Protein AF-A0AA39UT69-F1 (afdb_monomer_lite)

Organism: NCBI:txid153913

Secondary structure (DSSP, 8-state):
-EEEEEEPPPHHHHHHHHHHHT---S--SS-TTS---------EEEEEEES--TT--GGGS--TTPPPPP-PPEEEEEE-SSGGGSEEEEEP--TT--HHHHHHHHHHHHHHTT--EE--S-SEEEEE-------

InterPro domains:
  IPR009097 Cyclic phosphodiesterase [SSF55144] (1-133)

Sequence (135 aa):
MGYTIWLIPSSYEFSVLSELMKFHPQSSTLPSQSHSYPFFHLHITLTTFNGFPPLVNPDDISLDNLPAPGLGHFDSVKHGNSYLGTLSI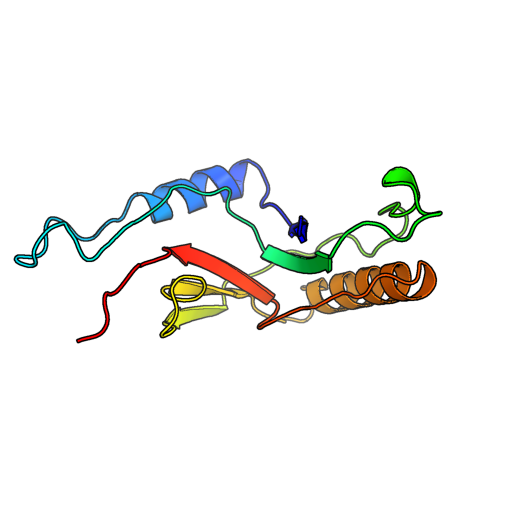VISQDKDNNLTLLHDAVTVRLGRLNFHWKSCCFPHMSLFYVDESEE

Radius of gyration: 16.97 Å; chains: 1; bounding box: 50×25×40 Å

Structure (mmCIF, N/CA/C/O backbone):
data_AF-A0AA39UT69-F1
#
_entry.id   AF-A0AA39UT69-F1
#
loop_
_atom_site.group_PDB
_atom_site.id
_atom_site.type_symbol
_atom_site.label_atom_id
_atom_site.label_alt_id
_atom_site.label_comp_id
_atom_site.label_asym_id
_atom_site.label_entity_id
_atom_site.label_seq_id
_atom_site.pdbx_PDB_ins_code
_atom_site.Cartn_x
_atom_site.Cartn_y
_atom_site.Cartn_z
_atom_site.occupancy
_atom_site.B_iso_or_equiv
_atom_site.auth_seq_id
_atom_site.auth_comp_id
_atom_site.auth_asym_id
_atom_site.auth_atom_id
_atom_site.pdbx_PDB_model_num
ATOM 1 N N . MET A 1 1 ? -6.489 -5.975 -16.130 1.00 67.00 1 MET A N 1
ATOM 2 C CA . MET A 1 1 ? -6.177 -6.393 -14.746 1.00 67.00 1 MET A CA 1
ATOM 3 C C . MET A 1 1 ? -5.166 -5.419 -14.170 1.00 67.00 1 MET A C 1
ATOM 5 O O . MET A 1 1 ? -4.191 -5.118 -14.855 1.00 67.00 1 MET A O 1
ATOM 9 N N . GLY A 1 2 ? -5.440 -4.886 -12.980 1.00 85.56 2 GLY A N 1
ATOM 10 C CA . GLY A 1 2 ? -4.502 -4.055 -12.224 1.00 85.56 2 GLY A CA 1
ATOM 11 C C . GLY A 1 2 ? -3.744 -4.903 -11.208 1.00 85.56 2 GLY A C 1
ATOM 12 O O . GLY A 1 2 ? -4.290 -5.879 -10.698 1.00 85.56 2 GLY A O 1
ATOM 13 N N . TYR A 1 3 ? -2.497 -4.536 -10.944 1.00 89.69 3 TYR A N 1
ATOM 14 C CA . TYR A 1 3 ? -1.622 -5.167 -9.962 1.00 89.69 3 TYR A CA 1
ATOM 15 C C . TYR A 1 3 ? -1.187 -4.136 -8.930 1.00 89.69 3 TYR A C 1
ATOM 17 O O . TYR A 1 3 ? -1.181 -2.931 -9.194 1.00 89.6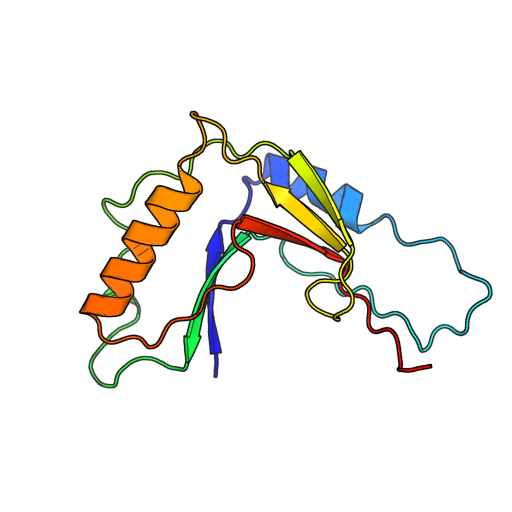9 3 TYR A O 1
ATOM 25 N N . THR A 1 4 ? -0.814 -4.612 -7.750 1.00 91.38 4 THR A N 1
ATOM 26 C CA . THR A 1 4 ? -0.382 -3.765 -6.644 1.00 91.38 4 THR A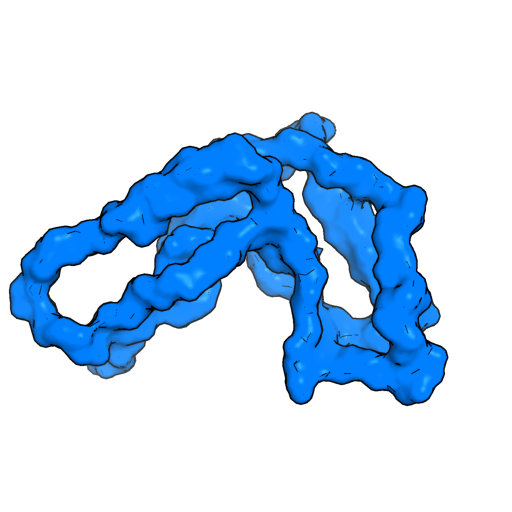 CA 1
ATOM 27 C C . THR A 1 4 ? 0.718 -4.447 -5.847 1.00 91.38 4 THR A C 1
ATOM 29 O O . THR A 1 4 ? 0.749 -5.672 -5.746 1.00 91.38 4 THR A O 1
ATOM 32 N N . ILE A 1 5 ? 1.637 -3.641 -5.317 1.00 90.94 5 ILE A N 1
ATOM 33 C CA . ILE A 1 5 ? 2.661 -4.079 -4.371 1.00 90.94 5 ILE A CA 1
ATOM 34 C C . ILE A 1 5 ? 2.260 -3.548 -3.002 1.00 90.94 5 ILE A C 1
ATOM 36 O O . ILE A 1 5 ? 2.084 -2.339 -2.815 1.00 90.94 5 ILE A O 1
ATOM 40 N N . TRP A 1 6 ? 2.122 -4.467 -2.055 1.00 92.44 6 TRP A N 1
ATOM 41 C CA . TRP A 1 6 ? 1.697 -4.190 -0.693 1.00 92.44 6 TRP A CA 1
ATOM 42 C C . TRP A 1 6 ? 2.827 -4.419 0.294 1.00 92.44 6 TRP A C 1
ATOM 44 O O . TRP A 1 6 ? 3.604 -5.363 0.164 1.00 92.44 6 TRP A O 1
ATOM 54 N N . LEU A 1 7 ? 2.858 -3.579 1.321 1.00 89.94 7 LEU A N 1
ATOM 55 C CA . LEU A 1 7 ? 3.506 -3.901 2.581 1.00 89.94 7 LEU A CA 1
ATOM 56 C C . LEU A 1 7 ? 2.446 -4.430 3.525 1.00 89.94 7 LEU A C 1
ATOM 58 O O . LEU A 1 7 ? 1.447 -3.756 3.782 1.00 89.94 7 LEU A O 1
ATOM 62 N N . ILE A 1 8 ? 2.676 -5.637 4.019 1.00 90.06 8 ILE A N 1
ATOM 63 C CA . ILE A 1 8 ? 1.795 -6.293 4.975 1.00 90.06 8 ILE A CA 1
ATOM 64 C C . ILE A 1 8 ? 2.388 -6.156 6.383 1.00 90.06 8 ILE A C 1
ATOM 66 O O . ILE A 1 8 ? 3.609 -6.265 6.530 1.00 90.06 8 ILE A O 1
ATOM 70 N N . PRO A 1 9 ? 1.563 -5.902 7.412 1.00 88.50 9 PRO A N 1
ATOM 71 C CA . PRO A 1 9 ? 2.018 -5.921 8.797 1.00 88.50 9 PRO A CA 1
ATOM 72 C C . PRO A 1 9 ? 2.592 -7.288 9.177 1.00 88.50 9 PRO A C 1
ATOM 74 O O . PRO A 1 9 ? 2.245 -8.313 8.581 1.00 88.50 9 PRO A O 1
ATOM 77 N N . SER A 1 10 ? 3.421 -7.326 10.220 1.00 88.50 10 SER A N 1
ATOM 78 C CA . SER A 1 10 ? 3.816 -8.597 10.830 1.00 88.50 10 SER A CA 1
ATOM 79 C C . SER A 1 10 ? 2.590 -9.360 11.346 1.00 88.50 10 SER A C 1
ATOM 81 O O . SER A 1 10 ? 1.546 -8.770 11.628 1.00 88.50 10 SER A O 1
ATOM 83 N N . SER A 1 11 ? 2.705 -10.676 11.541 1.00 88.75 11 SER A N 1
ATOM 84 C CA . SER A 1 11 ? 1.582 -11.497 12.023 1.00 88.75 11 SER A CA 1
ATOM 85 C C . SER A 1 11 ? 0.995 -10.998 13.350 1.00 88.75 11 SER A C 1
ATOM 87 O O . SER A 1 11 ? -0.213 -11.087 13.564 1.00 88.75 11 SER A O 1
ATOM 89 N N . TYR A 1 12 ? 1.842 -10.457 14.234 1.00 88.69 12 TYR A N 1
ATOM 90 C CA . TYR A 1 12 ? 1.408 -9.877 15.503 1.00 88.69 12 TYR A CA 1
ATOM 91 C C . TYR A 1 12 ? 0.593 -8.596 15.286 1.00 88.69 12 TYR A C 1
ATOM 93 O O . TYR A 1 12 ? -0.540 -8.501 15.755 1.00 88.69 12 TYR A O 1
ATOM 101 N N . GLU A 1 13 ? 1.132 -7.639 14.528 1.00 87.06 13 GLU A N 1
ATOM 102 C CA . GLU A 1 13 ? 0.446 -6.375 14.229 1.00 87.06 13 GLU A CA 1
ATOM 103 C C . GLU A 1 13 ? -0.852 -6.616 13.464 1.00 87.06 13 GLU A C 1
ATOM 105 O O . GLU A 1 13 ? -1.877 -6.024 13.790 1.00 87.06 13 GLU A O 1
ATOM 110 N N . PHE A 1 14 ? -0.832 -7.533 12.495 1.00 88.50 14 PHE A N 1
ATOM 111 C CA . PHE A 1 14 ? -2.009 -7.928 11.737 1.00 88.50 14 PHE A CA 1
ATOM 112 C C . PHE A 1 14 ? -3.124 -8.425 12.659 1.00 88.50 14 PHE A C 1
ATOM 114 O O . PHE A 1 14 ? -4.272 -8.012 12.499 1.00 88.50 14 PHE A O 1
ATOM 121 N N . SER A 1 15 ? -2.805 -9.268 13.649 1.00 87.56 15 SER A N 1
ATOM 122 C CA . SER A 1 15 ? -3.796 -9.755 14.613 1.00 87.56 15 SER A CA 1
ATOM 123 C C . SER A 1 15 ? -4.397 -8.617 15.438 1.00 87.56 15 SER A C 1
ATOM 125 O O . SER A 1 15 ? -5.608 -8.594 15.633 1.00 87.56 15 SER A O 1
ATOM 127 N N . VAL A 1 16 ? -3.576 -7.672 15.905 1.00 86.06 16 VAL A N 1
ATOM 128 C CA . VAL A 1 16 ? -4.041 -6.529 16.709 1.00 86.06 16 VAL A CA 1
ATOM 129 C C . VAL A 1 16 ? -4.911 -5.587 15.872 1.00 86.06 16 VAL A C 1
ATOM 131 O O . VAL A 1 16 ? -5.999 -5.200 16.290 1.00 86.06 16 VAL A O 1
ATOM 134 N N . LEU A 1 17 ? -4.466 -5.250 14.664 1.00 84.94 17 LEU A N 1
ATOM 135 C CA . LEU A 1 17 ? -5.180 -4.360 13.750 1.00 84.94 17 LEU A CA 1
ATOM 136 C C . LEU A 1 17 ? -6.481 -4.980 13.225 1.00 84.94 17 LEU A C 1
ATOM 138 O O . LEU A 1 17 ? -7.461 -4.270 13.009 1.00 84.94 17 LEU A O 1
ATOM 142 N N . SER A 1 18 ? -6.527 -6.304 13.068 1.00 85.06 18 SER A N 1
ATOM 143 C CA . SER A 1 18 ? -7.747 -7.011 12.665 1.00 85.06 18 SER A CA 1
ATOM 144 C C . SER A 1 18 ? -8.856 -6.895 13.710 1.00 85.06 18 SER A C 1
ATOM 146 O O . SER A 1 18 ? -10.028 -6.918 13.345 1.00 85.06 18 SER A O 1
ATOM 148 N N . GLU A 1 19 ? -8.525 -6.738 14.996 1.00 85.50 19 GLU A N 1
ATOM 149 C CA . GLU A 1 19 ? -9.535 -6.448 16.022 1.00 85.50 19 GLU A CA 1
ATOM 150 C C . GLU A 1 19 ? -10.151 -5.058 15.826 1.00 85.50 19 GLU A C 1
ATOM 152 O O . GLU A 1 19 ? -11.361 -4.907 15.981 1.00 85.50 19 GLU A O 1
ATOM 157 N N . LEU A 1 20 ? -9.364 -4.058 15.405 1.00 79.88 20 LEU A N 1
ATOM 158 C CA . LEU A 1 20 ? -9.888 -2.722 15.092 1.00 79.88 20 LEU A CA 1
ATOM 159 C C . LEU A 1 20 ? -10.876 -2.760 13.925 1.00 79.88 20 LEU A C 1
ATOM 161 O O . LEU A 1 20 ? -11.912 -2.105 13.983 1.00 79.88 20 LEU A O 1
ATOM 165 N N . MET A 1 21 ? -10.609 -3.579 12.905 1.00 79.62 21 MET A N 1
ATOM 166 C CA . MET A 1 21 ? -11.524 -3.742 11.770 1.00 79.62 21 MET A CA 1
ATOM 167 C C . MET A 1 21 ? -12.874 -4.358 12.158 1.00 79.62 21 MET A C 1
ATOM 169 O O . MET A 1 21 ? -13.828 -4.213 11.406 1.00 79.62 21 MET A O 1
ATOM 173 N N . LYS A 1 22 ? -12.994 -5.021 13.316 1.00 80.88 22 LYS A N 1
ATOM 174 C CA . LYS A 1 22 ? -14.280 -5.556 13.801 1.00 80.88 22 LYS A CA 1
ATOM 175 C C . LYS A 1 22 ? -15.165 -4.489 14.441 1.00 80.88 22 LYS A C 1
ATOM 177 O O . LYS A 1 22 ? -16.345 -4.750 14.679 1.00 80.88 22 LYS A O 1
ATOM 182 N N . PHE A 1 23 ? -14.623 -3.307 14.741 1.00 76.62 23 PHE A N 1
ATOM 183 C CA . PHE A 1 23 ? -15.409 -2.191 15.255 1.00 76.62 23 PHE A CA 1
ATOM 184 C C . PHE A 1 23 ? -16.218 -1.565 14.124 1.00 76.62 23 PHE A C 1
ATOM 186 O O . PHE A 1 23 ? -15.853 -0.546 13.545 1.00 76.62 23 PHE A O 1
ATOM 193 N N . HIS A 1 24 ? -17.346 -2.192 13.814 1.00 70.19 24 HIS A N 1
ATOM 194 C CA . HIS A 1 24 ? -18.380 -1.594 12.987 1.00 70.19 24 HIS A CA 1
ATOM 195 C C . HIS A 1 24 ? -19.325 -0.783 13.878 1.00 70.19 24 HIS A C 1
ATOM 197 O O . HIS A 1 24 ? -19.629 -1.222 14.996 1.00 70.19 24 HIS A O 1
ATOM 203 N N . PRO A 1 25 ? -19.804 0.388 13.426 1.00 66.50 25 PRO A N 1
ATOM 204 C CA . PRO A 1 25 ? -20.842 1.106 14.151 1.00 66.50 25 PRO A CA 1
ATOM 205 C C . PRO A 1 25 ? -22.037 0.169 14.378 1.00 66.50 25 PRO A C 1
ATOM 207 O O . PRO A 1 25 ? -22.555 -0.442 13.442 1.00 66.50 25 PRO A O 1
ATOM 210 N N . GLN A 1 26 ? -22.442 0.008 15.641 1.00 60.28 26 GLN A N 1
ATOM 211 C CA . GLN A 1 26 ? -23.612 -0.791 15.995 1.00 60.28 26 GLN A CA 1
ATOM 212 C C . GLN A 1 26 ? -24.836 -0.147 15.352 1.00 60.28 26 GLN A C 1
ATOM 214 O O . GLN A 1 26 ? -25.151 0.988 15.696 1.00 60.28 26 GLN A O 1
ATOM 219 N N . SER A 1 27 ? -25.458 -0.864 14.407 1.00 52.97 27 SER A N 1
ATOM 220 C CA . SER A 1 27 ? -26.753 -0.567 13.778 1.00 52.97 27 SER A CA 1
ATOM 221 C C . SER A 1 27 ? -27.148 0.909 13.868 1.00 52.97 27 SER A C 1
ATOM 223 O O . SER A 1 27 ? -27.890 1.307 14.772 1.00 52.97 27 SER A O 1
ATOM 225 N N . SER A 1 28 ? -26.634 1.733 12.954 1.00 52.94 28 SER A N 1
ATOM 226 C CA . SER A 1 28 ? -27.205 3.061 12.770 1.00 52.94 28 SER A CA 1
ATOM 227 C C . SER A 1 28 ? -28.686 2.898 12.414 1.00 52.94 28 SER A C 1
ATOM 229 O O . SER A 1 28 ? -29.097 1.915 11.798 1.00 52.94 28 SER A O 1
ATOM 231 N N . THR A 1 29 ? -29.520 3.864 12.787 1.00 55.03 29 THR A N 1
ATOM 232 C CA . THR A 1 29 ? -30.929 3.933 12.360 1.00 55.03 29 THR A CA 1
ATOM 233 C C . THR A 1 29 ? -31.087 4.132 10.844 1.00 55.03 29 THR A C 1
ATOM 235 O O . THR A 1 29 ? -32.204 4.316 10.362 1.00 55.03 29 THR A O 1
ATOM 238 N N . LEU A 1 30 ? -29.978 4.129 10.097 1.00 53.31 30 LEU A N 1
ATOM 239 C CA . LEU A 1 30 ? -29.917 4.296 8.656 1.00 53.31 30 LEU A CA 1
ATOM 240 C C . LEU A 1 30 ? -30.137 2.944 7.953 1.00 53.31 30 LEU A C 1
ATOM 242 O O . LEU A 1 30 ? -29.746 1.897 8.476 1.00 53.31 30 LEU A O 1
ATOM 246 N N . PRO A 1 31 ? -30.776 2.935 6.772 1.00 53.59 31 PRO A N 1
ATOM 247 C CA . PRO A 1 31 ? -31.033 1.709 6.027 1.00 53.59 31 PRO A CA 1
ATOM 248 C C . PRO A 1 31 ? -29.733 0.952 5.725 1.00 53.59 31 PRO A C 1
ATOM 250 O O . PRO A 1 31 ? -28.752 1.531 5.274 1.00 53.59 31 PRO A O 1
ATOM 253 N N . SER A 1 32 ? -29.749 -0.372 5.879 1.00 55.88 32 SER A N 1
ATOM 254 C CA . SER A 1 32 ? -28.598 -1.272 5.688 1.00 55.88 32 SER A CA 1
ATOM 255 C C . SER A 1 32 ? -28.020 -1.331 4.261 1.00 55.88 32 SER A C 1
ATOM 257 O O . SER A 1 32 ? -27.168 -2.171 3.989 1.00 55.88 32 SER A O 1
ATOM 259 N N . GLN A 1 33 ? -28.517 -0.512 3.332 1.00 52.25 33 GLN A N 1
ATOM 260 C CA . GLN A 1 33 ? -28.141 -0.532 1.914 1.00 52.25 33 GLN A CA 1
ATOM 261 C C . GLN A 1 33 ? -27.011 0.452 1.564 1.00 52.25 33 GLN A C 1
ATOM 263 O O . GLN A 1 33 ? -26.506 0.380 0.452 1.00 52.25 33 GLN A O 1
ATOM 268 N N . SER A 1 34 ? -26.592 1.324 2.489 1.00 52.91 34 SER A N 1
ATOM 269 C CA . SER A 1 34 ? -25.642 2.423 2.231 1.00 52.91 34 SER A CA 1
ATOM 270 C C . SER A 1 34 ? -24.266 2.268 2.892 1.00 52.91 34 SER A C 1
ATOM 272 O O . SER A 1 34 ? -23.522 3.238 2.970 1.00 52.91 34 SER A O 1
ATOM 274 N N . HIS A 1 35 ? -23.925 1.095 3.441 1.00 58.50 35 HIS A N 1
ATOM 275 C CA . HIS A 1 35 ? -22.616 0.877 4.068 1.00 58.50 35 HIS A CA 1
ATOM 276 C C . HIS A 1 35 ? -22.149 -0.575 3.883 1.00 58.50 35 HIS A C 1
ATOM 278 O O . HIS A 1 35 ? -22.670 -1.497 4.509 1.00 58.50 35 HIS A O 1
ATOM 284 N N . SER A 1 36 ? -21.143 -0.786 3.033 1.00 60.03 36 SER A N 1
ATOM 285 C CA . SER A 1 36 ? -20.415 -2.056 2.918 1.00 60.03 36 SER A CA 1
ATOM 286 C C . SER A 1 36 ? -19.085 -1.930 3.651 1.00 60.03 36 SER A C 1
ATOM 288 O O . SER A 1 36 ? -18.295 -1.080 3.264 1.00 60.03 36 SER A O 1
ATOM 290 N N . TYR A 1 37 ? -18.838 -2.766 4.668 1.00 71.81 37 TYR A N 1
ATOM 291 C CA . TYR A 1 37 ? -17.566 -2.857 5.403 1.00 71.81 37 TYR A CA 1
ATOM 292 C C . TYR A 1 37 ? -16.844 -4.160 5.026 1.00 71.81 37 TYR A C 1
ATOM 294 O O . TYR A 1 37 ? -16.872 -5.126 5.793 1.00 71.81 37 TYR A O 1
ATOM 302 N N . PRO A 1 38 ? -16.264 -4.266 3.818 1.00 74.25 38 PRO A N 1
ATOM 303 C CA . PRO A 1 38 ? -15.624 -5.503 3.400 1.00 74.25 38 PRO A CA 1
ATOM 304 C C . PRO A 1 38 ? -14.416 -5.813 4.286 1.00 74.25 38 PRO A C 1
ATOM 306 O O . PRO A 1 38 ? -13.622 -4.934 4.622 1.00 74.25 38 PRO A O 1
ATOM 309 N N . PHE A 1 39 ? -14.226 -7.095 4.591 1.00 79.06 39 PHE A N 1
ATOM 310 C CA . PHE A 1 39 ? -12.944 -7.563 5.100 1.00 79.06 39 PHE A CA 1
ATOM 311 C C . PHE A 1 39 ? -11.919 -7.565 3.964 1.00 79.06 39 PHE A C 1
ATOM 313 O O . PHE A 1 39 ? -12.159 -8.123 2.893 1.00 79.06 39 PHE A O 1
ATOM 320 N N . PHE A 1 40 ? -10.757 -6.973 4.215 1.00 85.31 40 PHE A N 1
ATOM 321 C CA . PHE A 1 40 ? -9.601 -7.022 3.327 1.00 85.31 40 PHE A CA 1
ATOM 322 C C . PHE A 1 40 ? -8.335 -7.265 4.145 1.00 85.31 40 PHE A C 1
ATOM 324 O O . PHE A 1 40 ? -8.310 -7.101 5.364 1.00 85.31 40 PHE A O 1
ATOM 331 N N . HIS A 1 41 ? -7.272 -7.695 3.472 1.00 87.62 41 HIS A N 1
ATOM 332 C CA . HIS A 1 41 ? -5.990 -7.893 4.129 1.00 87.62 41 HIS A CA 1
ATOM 333 C C . HIS A 1 41 ? -5.373 -6.530 4.434 1.00 87.62 41 HIS A C 1
ATOM 335 O O . HIS A 1 41 ? -5.148 -5.771 3.502 1.00 87.62 41 HIS A O 1
ATOM 341 N N . LEU A 1 42 ? -5.120 -6.194 5.697 1.00 89.44 42 LEU A N 1
ATOM 342 C CA . LEU A 1 42 ? -4.462 -4.942 6.079 1.00 89.44 42 LEU A CA 1
ATOM 343 C C . LEU A 1 42 ? -3.126 -4.775 5.357 1.00 89.44 42 LEU A C 1
ATOM 345 O O . LEU A 1 42 ? -2.270 -5.658 5.402 1.00 89.44 42 LEU A O 1
ATOM 349 N N . HIS A 1 43 ? -2.959 -3.634 4.696 1.00 91.56 43 HIS A N 1
ATOM 350 C CA . HIS A 1 43 ? -1.780 -3.348 3.895 1.00 91.56 43 HIS A CA 1
ATOM 351 C C . HIS A 1 43 ? -1.538 -1.843 3.756 1.00 91.56 43 HIS A C 1
ATOM 353 O O . HIS A 1 43 ? -2.465 -1.034 3.826 1.00 91.56 43 HIS A O 1
ATOM 359 N N . ILE A 1 44 ? -0.286 -1.480 3.484 1.00 90.56 44 ILE A N 1
ATOM 360 C CA . ILE A 1 44 ? 0.085 -0.184 2.913 1.00 90.56 44 ILE A CA 1
ATOM 361 C C . ILE A 1 44 ? 0.358 -0.416 1.430 1.00 90.56 44 ILE A C 1
ATOM 363 O O . ILE A 1 44 ? 1.219 -1.220 1.063 1.00 90.56 44 ILE A O 1
ATOM 367 N N . THR A 1 45 ? -0.369 0.284 0.564 1.00 92.00 45 THR A N 1
ATOM 368 C CA . THR A 1 45 ? -0.126 0.205 -0.880 1.00 92.00 45 THR A CA 1
ATOM 369 C C . THR A 1 45 ? 1.123 1.004 -1.222 1.00 92.00 45 THR A C 1
ATOM 371 O O . THR A 1 45 ? 1.099 2.227 -1.136 1.00 92.00 45 THR A O 1
ATOM 374 N N . LEU A 1 46 ? 2.204 0.333 -1.634 1.00 91.31 46 LEU A N 1
ATOM 375 C CA . LEU A 1 46 ? 3.393 1.012 -2.156 1.00 91.31 46 LEU A CA 1
ATOM 376 C C . LEU A 1 46 ? 3.092 1.602 -3.528 1.00 91.31 46 LEU A C 1
ATOM 378 O O . LEU A 1 46 ? 3.331 2.775 -3.784 1.00 91.31 46 LEU A O 1
ATOM 382 N N . THR A 1 47 ? 2.576 0.777 -4.432 1.00 92.31 47 THR A N 1
ATOM 383 C CA . THR A 1 47 ? 2.328 1.199 -5.807 1.00 92.31 47 THR A CA 1
ATOM 384 C C . THR A 1 47 ? 1.339 0.274 -6.500 1.00 92.31 47 THR A C 1
ATOM 386 O O . THR A 1 47 ? 1.087 -0.855 -6.068 1.00 92.31 47 THR A O 1
ATOM 389 N N . THR A 1 48 ? 0.763 0.771 -7.585 1.00 92.75 48 THR A N 1
ATOM 390 C CA . THR A 1 48 ? -0.178 0.064 -8.452 1.00 92.75 48 THR A CA 1
ATOM 391 C C . THR A 1 48 ? 0.263 0.202 -9.901 1.00 92.75 48 THR A C 1
ATOM 393 O O . THR A 1 48 ? 0.860 1.211 -10.266 1.00 92.75 48 THR A O 1
ATOM 396 N N . PHE A 1 49 ? -0.013 -0.785 -10.746 1.00 91.81 49 PHE A N 1
ATOM 397 C CA . PHE A 1 49 ? 0.301 -0.718 -12.174 1.00 91.81 49 PHE A CA 1
ATOM 398 C C . PHE A 1 49 ? -0.651 -1.575 -13.008 1.00 91.81 49 PHE A C 1
ATOM 400 O O . PHE A 1 49 ? -1.292 -2.507 -12.519 1.00 91.81 49 PHE A O 1
ATOM 407 N N . ASN A 1 50 ? -0.754 -1.242 -14.294 1.00 89.12 50 ASN A N 1
ATOM 408 C CA . ASN A 1 50 ? -1.661 -1.906 -15.226 1.00 89.12 50 ASN A CA 1
ATOM 409 C C . ASN A 1 50 ? -0.904 -2.897 -16.102 1.00 89.12 50 ASN A C 1
ATOM 411 O O . ASN A 1 50 ? -0.156 -2.485 -16.986 1.00 89.12 50 ASN A O 1
ATOM 415 N N . GLY A 1 51 ? -1.166 -4.190 -15.912 1.00 86.06 51 GLY A N 1
ATOM 416 C CA . GLY A 1 51 ? -0.540 -5.230 -16.725 1.00 86.06 51 GLY A CA 1
ATOM 417 C C . GLY A 1 51 ? 0.970 -5.366 -16.508 1.00 86.06 51 GLY A C 1
ATOM 418 O O . GLY A 1 51 ? 1.614 -4.544 -15.860 1.00 86.06 51 GLY A O 1
ATOM 419 N N . PHE A 1 52 ? 1.527 -6.424 -17.084 1.00 88.31 52 PHE A N 1
ATOM 420 C CA . PHE A 1 52 ? 2.968 -6.585 -17.223 1.00 88.31 52 PHE A CA 1
ATOM 421 C C . PHE A 1 52 ? 3.380 -6.120 -18.622 1.00 88.31 52 PHE A C 1
ATOM 423 O O . PHE A 1 52 ? 2.681 -6.444 -19.590 1.00 88.31 52 PHE A O 1
ATOM 430 N N . PRO A 1 53 ? 4.483 -5.366 -18.763 1.00 87.62 53 PRO A N 1
ATOM 431 C CA . PRO A 1 53 ? 5.091 -5.137 -20.063 1.00 87.62 53 PRO A CA 1
ATOM 432 C C . PRO A 1 53 ? 5.361 -6.482 -20.766 1.00 87.62 53 PRO A C 1
ATOM 434 O O . PRO A 1 53 ? 5.708 -7.449 -20.089 1.00 87.62 53 PRO A O 1
ATOM 437 N N . PRO A 1 54 ? 5.248 -6.573 -22.107 1.00 82.56 54 PRO A N 1
ATOM 438 C CA . PRO A 1 54 ? 5.232 -7.855 -22.827 1.00 82.56 54 PRO A CA 1
ATOM 439 C C . PRO A 1 54 ? 6.444 -8.776 -22.613 1.00 82.56 54 PRO A C 1
ATOM 441 O O . PRO A 1 54 ? 6.362 -9.964 -22.904 1.00 82.56 54 PRO A O 1
ATOM 444 N N . LEU A 1 55 ? 7.568 -8.224 -22.155 1.00 82.38 55 LEU A N 1
ATOM 445 C CA . LEU A 1 55 ? 8.846 -8.920 -21.985 1.00 82.38 55 LEU A CA 1
ATOM 446 C C . LEU A 1 55 ? 9.258 -9.084 -20.518 1.00 82.38 55 LEU A C 1
ATOM 448 O O . LEU A 1 55 ? 10.364 -9.543 -20.262 1.00 82.38 55 LEU A O 1
ATOM 452 N N . VAL A 1 56 ? 8.411 -8.672 -19.574 1.00 84.31 56 VAL A N 1
ATOM 453 C CA . VAL A 1 56 ? 8.740 -8.677 -18.148 1.00 84.31 56 VAL A CA 1
ATOM 454 C C . VAL A 1 56 ? 8.002 -9.815 -17.457 1.00 84.31 56 VAL A C 1
ATOM 456 O O . VAL A 1 56 ? 6.770 -9.871 -17.469 1.00 84.31 56 VAL A O 1
ATOM 459 N N . ASN A 1 57 ? 8.762 -10.711 -16.840 1.00 83.88 57 ASN A N 1
ATOM 460 C CA . ASN A 1 57 ? 8.256 -11.749 -15.959 1.00 83.88 57 ASN A CA 1
ATOM 461 C C . ASN A 1 57 ? 8.034 -11.156 -14.549 1.00 83.88 57 ASN A C 1
ATOM 463 O O . ASN A 1 57 ? 8.817 -10.307 -14.122 1.00 83.88 57 ASN A O 1
ATOM 467 N N . PRO A 1 58 ? 6.998 -11.568 -13.798 1.00 80.12 58 PRO A N 1
ATOM 468 C CA . PRO A 1 58 ? 6.867 -11.248 -12.375 1.00 80.12 58 PRO A CA 1
ATOM 469 C C . PRO A 1 58 ? 8.156 -11.367 -11.550 1.00 80.12 58 PRO A C 1
ATOM 471 O O . PRO A 1 58 ? 8.416 -10.491 -10.725 1.00 80.12 58 PRO A O 1
ATOM 474 N N . ASP A 1 59 ? 8.984 -12.378 -11.819 1.00 82.31 59 ASP A N 1
ATOM 475 C CA . ASP A 1 59 ? 10.252 -12.598 -11.110 1.00 82.31 59 ASP A CA 1
ATOM 476 C C . ASP A 1 59 ? 11.295 -11.487 -11.365 1.00 82.31 59 ASP A C 1
ATOM 478 O O . ASP A 1 59 ? 12.201 -11.279 -10.556 1.00 82.31 59 ASP A O 1
ATOM 482 N N . ASP A 1 60 ? 11.146 -10.709 -12.445 1.00 82.62 60 ASP A N 1
ATOM 483 C CA . ASP A 1 60 ? 12.018 -9.568 -12.752 1.00 82.62 60 ASP A CA 1
ATOM 484 C C . ASP A 1 60 ? 11.769 -8.379 -11.807 1.00 82.62 60 ASP A C 1
ATOM 486 O O . ASP A 1 60 ? 12.639 -7.518 -11.637 1.00 82.62 60 ASP A O 1
ATOM 490 N N . ILE A 1 61 ? 10.611 -8.338 -11.131 1.00 82.19 61 ILE A N 1
ATOM 491 C CA . ILE A 1 61 ? 10.324 -7.404 -10.031 1.00 82.19 61 ILE A CA 1
ATOM 492 C C . ILE A 1 61 ? 10.944 -7.943 -8.731 1.00 82.19 61 ILE A C 1
ATOM 494 O O . ILE A 1 61 ? 10.312 -7.952 -7.675 1.00 82.19 61 ILE A O 1
ATOM 498 N N . SER A 1 62 ? 12.189 -8.422 -8.788 1.00 82.94 62 SER A N 1
ATOM 499 C CA . SER A 1 62 ? 12.911 -8.845 -7.589 1.00 82.94 62 SER A CA 1
ATOM 500 C C . SER A 1 62 ? 12.885 -7.710 -6.561 1.00 82.94 62 SER A C 1
ATOM 502 O O . SER A 1 62 ? 13.163 -6.544 -6.873 1.00 82.94 62 SER A O 1
ATOM 504 N N . LEU A 1 63 ? 12.532 -8.057 -5.325 1.00 79.75 63 LEU A N 1
ATOM 505 C CA . LEU A 1 63 ? 12.538 -7.154 -4.174 1.00 79.75 63 LEU A CA 1
ATOM 506 C C . LEU A 1 63 ? 13.867 -7.228 -3.405 1.00 79.75 63 LEU A C 1
ATOM 508 O O . LEU A 1 63 ? 14.012 -6.625 -2.342 1.00 79.75 63 LEU A O 1
ATOM 512 N N . ASP A 1 64 ? 14.860 -7.925 -3.961 1.00 81.75 64 ASP A N 1
ATOM 513 C CA . ASP A 1 64 ? 16.170 -8.073 -3.346 1.00 81.75 64 ASP A CA 1
ATOM 514 C C . ASP A 1 64 ? 16.925 -6.741 -3.345 1.00 81.75 64 ASP A C 1
ATOM 516 O O . ASP A 1 64 ? 16.849 -5.935 -4.288 1.00 81.75 64 ASP A O 1
ATOM 520 N N . ASN A 1 65 ? 17.710 -6.538 -2.284 1.00 83.25 65 ASN A N 1
ATOM 521 C CA . ASN A 1 65 ? 18.522 -5.341 -2.051 1.00 83.25 65 ASN A CA 1
ATOM 522 C C . ASN A 1 65 ? 17.716 -4.032 -1.979 1.00 83.25 65 ASN A C 1
ATOM 524 O O . ASN A 1 65 ? 18.268 -2.952 -2.197 1.00 83.25 65 ASN A O 1
ATOM 528 N N . LEU A 1 66 ? 16.415 -4.112 -1.695 1.00 85.62 66 LEU A N 1
ATOM 529 C CA . LEU A 1 66 ? 15.627 -2.943 -1.328 1.00 85.62 66 LEU A CA 1
ATOM 530 C C . LEU A 1 66 ? 15.871 -2.584 0.147 1.00 85.62 66 LEU A C 1
ATOM 532 O O . LEU A 1 66 ? 16.201 -3.467 0.945 1.00 85.62 66 LEU A O 1
ATOM 536 N N . PRO A 1 67 ? 15.709 -1.305 0.533 1.00 85.06 67 PRO A N 1
ATOM 537 C CA . PRO A 1 67 ? 15.702 -0.923 1.939 1.00 85.06 67 PRO A CA 1
ATOM 538 C C . PRO A 1 67 ? 14.684 -1.774 2.706 1.00 85.06 67 PRO A C 1
ATOM 540 O O . PRO A 1 67 ? 13.528 -1.865 2.299 1.00 85.06 67 PRO A O 1
ATOM 543 N N . ALA A 1 68 ? 15.104 -2.410 3.800 1.00 82.06 68 ALA A N 1
ATOM 544 C CA . ALA A 1 68 ? 14.178 -3.173 4.632 1.00 82.06 68 ALA A CA 1
ATOM 545 C C . ALA A 1 68 ? 13.106 -2.226 5.191 1.00 82.06 68 ALA A C 1
ATOM 547 O O . ALA A 1 68 ? 13.492 -1.168 5.682 1.00 82.06 68 ALA A O 1
ATOM 548 N N . PRO A 1 69 ? 11.807 -2.560 5.144 1.00 78.62 69 PRO A N 1
ATOM 549 C CA . PRO A 1 69 ? 10.771 -1.690 5.688 1.00 78.62 69 PRO A CA 1
ATOM 550 C C . PRO A 1 69 ? 11.028 -1.427 7.179 1.00 78.62 69 PRO A C 1
ATOM 552 O O . PRO A 1 69 ? 11.198 -2.359 7.964 1.00 78.62 69 PRO A O 1
ATOM 555 N N . GLY A 1 70 ? 11.113 -0.150 7.543 1.00 74.69 70 GLY A N 1
ATOM 556 C CA . GLY A 1 70 ? 11.295 0.321 8.911 1.00 74.69 70 GLY A CA 1
ATOM 557 C C . GLY A 1 70 ? 10.017 0.206 9.739 1.00 74.69 70 GLY A C 1
ATOM 558 O O . GLY A 1 70 ? 8.940 -0.095 9.219 1.00 74.69 70 GLY A O 1
ATOM 559 N N . LEU A 1 71 ? 10.140 0.466 11.042 1.00 71.19 71 LEU A N 1
ATOM 560 C CA . LEU A 1 71 ? 9.000 0.474 11.953 1.00 71.19 71 LEU A CA 1
ATOM 561 C C . LEU A 1 71 ? 8.124 1.698 11.648 1.00 71.19 71 LEU A C 1
ATOM 563 O O . LEU A 1 71 ? 8.555 2.834 11.820 1.00 71.19 71 LEU A O 1
ATOM 567 N N . GLY A 1 72 ? 6.905 1.465 11.164 1.00 74.69 72 GLY A N 1
ATOM 568 C CA . GLY A 1 72 ? 5.936 2.529 10.916 1.00 74.69 72 GLY A CA 1
ATOM 569 C C . GLY A 1 72 ? 5.113 2.814 12.167 1.00 74.69 72 GLY A C 1
ATOM 570 O O . GLY A 1 72 ? 4.418 1.929 12.659 1.00 74.69 72 GLY A O 1
ATOM 571 N N . HIS A 1 73 ? 5.143 4.049 12.661 1.00 81.94 73 HIS A N 1
ATOM 572 C CA . HIS A 1 73 ? 4.261 4.483 13.745 1.00 81.94 73 HIS A CA 1
ATOM 573 C C . HIS A 1 73 ? 2.963 5.073 13.192 1.00 81.94 73 HIS A C 1
ATOM 575 O O . HIS A 1 73 ? 2.956 5.700 12.132 1.00 81.94 73 HIS A O 1
ATOM 581 N N . PHE A 1 74 ? 1.855 4.899 13.909 1.00 84.88 74 PHE A N 1
ATOM 582 C CA . PHE A 1 74 ? 0.601 5.563 13.554 1.00 84.88 74 PHE A CA 1
ATOM 583 C C . PHE A 1 74 ? 0.681 7.026 13.963 1.00 84.88 74 PHE A C 1
ATOM 585 O O . PHE A 1 74 ? 0.944 7.329 15.124 1.00 84.88 74 PHE A O 1
ATOM 592 N N . ASP A 1 75 ? 0.462 7.917 13.003 1.00 85.06 75 ASP A N 1
ATOM 593 C CA . ASP A 1 75 ? 0.433 9.354 13.254 1.00 85.06 75 ASP A CA 1
ATOM 594 C C . ASP A 1 75 ? -0.993 9.811 13.566 1.00 85.06 75 ASP A C 1
ATOM 596 O O . ASP A 1 75 ? -1.284 10.351 14.633 1.00 85.06 75 ASP A O 1
ATOM 600 N N . SER A 1 76 ? -1.913 9.547 12.641 1.00 85.00 76 SER A N 1
ATOM 601 C CA . SER A 1 76 ? -3.274 10.062 12.714 1.00 85.00 76 SER A CA 1
ATOM 602 C C . SER A 1 76 ? -4.261 9.186 11.947 1.00 85.00 76 SER A C 1
ATOM 604 O O . SER A 1 76 ? -3.886 8.332 11.143 1.00 85.00 76 SER A O 1
ATOM 606 N N . VAL A 1 77 ? -5.552 9.395 12.205 1.00 86.06 77 VAL A N 1
ATOM 607 C CA . VAL A 1 77 ? -6.639 8.810 11.413 1.00 86.06 77 VAL A CA 1
ATOM 608 C C . VAL A 1 77 ? -7.174 9.880 10.473 1.00 86.06 77 VAL A C 1
ATOM 610 O O . VAL A 1 77 ? -7.499 10.989 10.898 1.00 86.06 77 VAL A O 1
ATOM 613 N N . LYS A 1 78 ? -7.284 9.541 9.191 1.00 84.81 78 LYS A N 1
ATOM 614 C CA . LYS A 1 78 ? -7.807 10.410 8.144 1.00 84.81 78 LYS A CA 1
ATOM 615 C C . LYS A 1 78 ? -9.128 9.864 7.621 1.00 84.81 78 LYS A C 1
ATOM 617 O O . LYS A 1 78 ? -9.199 8.721 7.166 1.00 84.81 78 LYS A O 1
ATOM 622 N N . HIS A 1 79 ? -10.136 10.728 7.635 1.00 83.12 79 HIS A N 1
ATOM 623 C CA . HIS A 1 79 ? -11.395 10.514 6.937 1.00 83.12 79 HIS A CA 1
ATOM 624 C C . HIS A 1 79 ? -11.291 11.020 5.495 1.00 83.12 79 HIS A C 1
ATOM 626 O O . HIS A 1 79 ? -10.739 12.097 5.247 1.00 83.12 79 HIS A O 1
ATOM 632 N N . GLY A 1 80 ? -11.808 10.249 4.548 1.00 78.25 80 GLY A N 1
ATOM 633 C CA . GLY A 1 80 ? -11.909 10.636 3.147 1.00 78.25 80 GLY A CA 1
ATOM 634 C C . GLY A 1 80 ? -13.335 10.509 2.636 1.00 78.25 80 GLY A C 1
ATOM 635 O O . GLY A 1 80 ? -14.202 9.935 3.275 1.00 78.25 80 GLY A O 1
ATOM 636 N N . ASN A 1 81 ? -13.565 11.067 1.457 1.00 77.00 81 ASN A N 1
ATOM 637 C CA . ASN A 1 81 ? -14.871 11.171 0.807 1.00 77.00 81 ASN A CA 1
ATOM 638 C C . ASN A 1 81 ? -14.998 10.219 -0.394 1.00 77.00 81 ASN A C 1
ATOM 640 O O . ASN A 1 81 ? -15.663 10.529 -1.375 1.00 77.00 81 ASN A O 1
ATOM 644 N N . SER A 1 82 ? -14.278 9.099 -0.367 1.00 73.56 82 SER A N 1
ATOM 645 C CA . SER A 1 82 ? -14.299 8.100 -1.437 1.00 73.56 82 SER A CA 1
ATOM 646 C C . SER A 1 82 ? -14.298 6.712 -0.830 1.00 73.56 82 SER A C 1
ATOM 648 O O . SER A 1 82 ? -13.691 6.525 0.223 1.00 73.56 82 SER A O 1
ATOM 650 N N . TYR A 1 83 ? -14.891 5.741 -1.526 1.00 74.25 83 TYR A N 1
ATOM 651 C CA . TYR A 1 83 ? -14.968 4.352 -1.069 1.00 74.25 83 TYR A CA 1
ATOM 652 C C . TYR A 1 83 ? -13.622 3.800 -0.574 1.00 74.25 83 TYR A C 1
ATOM 654 O O . TYR A 1 83 ? -13.537 3.257 0.520 1.00 74.25 83 TYR A O 1
ATOM 662 N N . LEU A 1 84 ? -12.546 3.994 -1.348 1.00 72.81 84 LEU A N 1
ATOM 663 C CA . LEU A 1 84 ? -11.204 3.484 -1.021 1.00 72.81 84 LEU A CA 1
ATOM 664 C C . LEU A 1 84 ? -10.442 4.327 0.012 1.00 72.81 84 LEU A C 1
ATOM 666 O O . LEU A 1 84 ? -9.327 3.979 0.385 1.00 72.81 84 LEU A O 1
ATOM 670 N N . GLY A 1 85 ? -11.009 5.449 0.445 1.00 69.31 85 GLY A N 1
ATOM 671 C CA . GLY A 1 85 ? -10.362 6.386 1.351 1.00 69.31 85 GLY A CA 1
ATOM 672 C C . GLY A 1 85 ? -11.226 6.783 2.536 1.00 69.31 85 GLY A C 1
ATOM 673 O O . GLY A 1 85 ? -10.861 7.752 3.193 1.00 69.31 85 GLY A O 1
ATOM 674 N N . THR A 1 86 ? -12.346 6.099 2.801 1.00 77.12 86 THR A N 1
ATOM 675 C CA . THR A 1 86 ? -13.311 6.533 3.819 1.00 77.12 86 THR A CA 1
ATOM 676 C C . THR A 1 86 ? -12.652 6.678 5.183 1.00 77.12 86 THR A C 1
ATOM 678 O O . THR A 1 86 ? -12.741 7.738 5.794 1.00 77.12 86 THR A O 1
ATOM 681 N N . LEU A 1 87 ? -11.929 5.653 5.644 1.00 83.31 87 LEU A N 1
ATOM 682 C CA . LEU A 1 87 ? -11.130 5.754 6.858 1.00 83.31 87 LEU A CA 1
ATOM 683 C C . LEU A 1 87 ? -9.783 5.067 6.685 1.00 83.31 87 LEU A C 1
ATOM 685 O O . LEU A 1 87 ? -9.696 3.877 6.374 1.00 83.31 87 LEU A O 1
ATOM 689 N N . SER A 1 88 ? -8.723 5.824 6.940 1.00 85.06 88 SER A N 1
ATOM 690 C CA . SER A 1 88 ? -7.348 5.354 6.819 1.00 85.06 88 SER A CA 1
ATOM 691 C C . SER A 1 88 ? -6.495 5.821 7.992 1.00 85.06 88 SER A C 1
ATOM 693 O O . SER A 1 88 ? -6.749 6.869 8.582 1.00 85.06 88 SER A O 1
ATOM 695 N N . ILE A 1 89 ? -5.474 5.042 8.331 1.00 86.88 89 ILE A N 1
ATOM 696 C CA . ILE A 1 89 ? -4.390 5.452 9.218 1.00 86.88 89 ILE A CA 1
ATOM 697 C C . ILE A 1 89 ? -3.295 6.073 8.356 1.00 86.88 89 ILE A C 1
ATOM 699 O O . ILE A 1 89 ? -2.831 5.463 7.388 1.00 86.88 89 ILE A O 1
ATOM 703 N N . VAL A 1 90 ? -2.867 7.274 8.730 1.00 87.44 90 VAL A N 1
ATOM 704 C CA . VAL A 1 90 ? -1.662 7.914 8.207 1.00 87.44 90 VAL A CA 1
ATOM 705 C C . VAL A 1 90 ? -0.466 7.395 8.996 1.00 87.44 90 VAL A C 1
ATOM 707 O O . VAL A 1 90 ? -0.474 7.380 10.230 1.00 87.44 90 VAL A O 1
ATOM 710 N N . ILE A 1 91 ? 0.561 6.948 8.276 1.00 86.88 91 ILE A N 1
ATOM 711 C CA . ILE A 1 91 ? 1.785 6.427 8.885 1.00 86.88 91 ILE A CA 1
ATOM 712 C C . ILE A 1 91 ? 2.783 7.576 9.048 1.00 86.88 91 ILE A C 1
ATOM 714 O O . ILE A 1 91 ? 3.062 8.298 8.089 1.00 86.88 91 ILE A O 1
ATOM 718 N N . SER A 1 92 ? 3.321 7.731 10.257 1.00 85.19 92 SER A N 1
ATOM 719 C CA . SER A 1 92 ? 4.340 8.724 10.601 1.00 85.19 92 SER A CA 1
ATOM 720 C C . SER A 1 92 ? 5.566 8.567 9.710 1.00 85.19 92 SER A C 1
ATOM 722 O O . SER A 1 92 ? 6.038 7.453 9.510 1.00 85.19 92 SER A O 1
ATOM 724 N N . GLN A 1 93 ? 6.101 9.674 9.198 1.00 78.62 93 GLN A N 1
ATOM 725 C CA . GLN A 1 93 ? 7.347 9.712 8.423 1.00 78.62 93 GLN A CA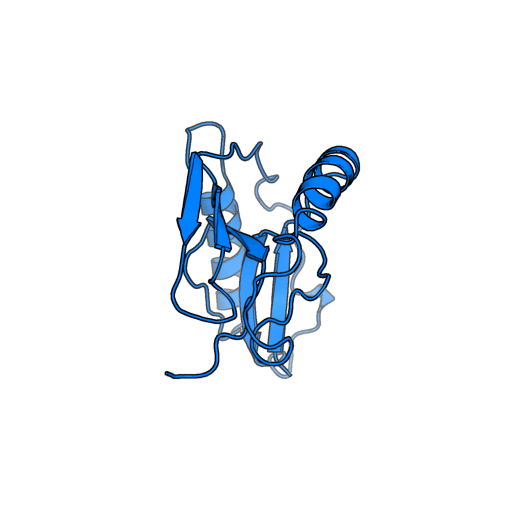 1
ATOM 726 C C . GLN A 1 93 ? 8.524 10.175 9.294 1.00 78.62 93 GLN A C 1
ATOM 728 O O . GLN A 1 93 ? 9.281 11.074 8.927 1.00 78.62 93 GLN A O 1
ATOM 733 N N . ASP A 1 94 ? 8.640 9.609 10.492 1.00 77.69 94 ASP A N 1
ATOM 734 C CA . ASP A 1 94 ? 9.753 9.881 11.393 1.00 77.69 94 ASP A CA 1
ATOM 735 C C . ASP A 1 94 ? 11.085 9.340 10.846 1.00 77.69 94 ASP A C 1
ATOM 737 O O . ASP A 1 94 ? 11.150 8.619 9.853 1.00 77.69 94 ASP A O 1
ATOM 741 N N . LYS A 1 95 ? 12.192 9.737 11.485 1.00 69.88 95 LYS A N 1
ATOM 742 C CA . LYS A 1 95 ? 13.552 9.410 11.019 1.00 69.88 95 LYS A CA 1
ATOM 743 C C . LYS A 1 95 ? 13.837 7.906 10.967 1.00 69.88 95 LYS A C 1
ATOM 745 O O . LYS A 1 95 ? 14.721 7.499 10.218 1.00 69.88 95 LYS A O 1
ATOM 750 N N . ASP A 1 96 ? 13.110 7.121 11.756 1.00 69.75 96 ASP A N 1
ATOM 751 C CA . ASP A 1 96 ? 13.249 5.667 11.830 1.00 69.75 96 ASP A CA 1
ATOM 752 C C . ASP A 1 96 ? 12.407 4.948 10.760 1.00 69.75 96 ASP A C 1
ATOM 754 O O . ASP A 1 96 ? 12.610 3.761 10.488 1.00 69.75 96 ASP A O 1
ATOM 758 N N . ASN A 1 97 ? 11.504 5.676 10.097 1.00 77.69 97 ASN A N 1
ATOM 759 C CA . ASN A 1 97 ? 10.691 5.173 9.011 1.00 77.69 97 ASN A CA 1
ATOM 760 C C . ASN A 1 97 ? 11.350 5.447 7.648 1.00 77.69 97 ASN A C 1
ATOM 762 O O . ASN A 1 97 ? 11.569 6.582 7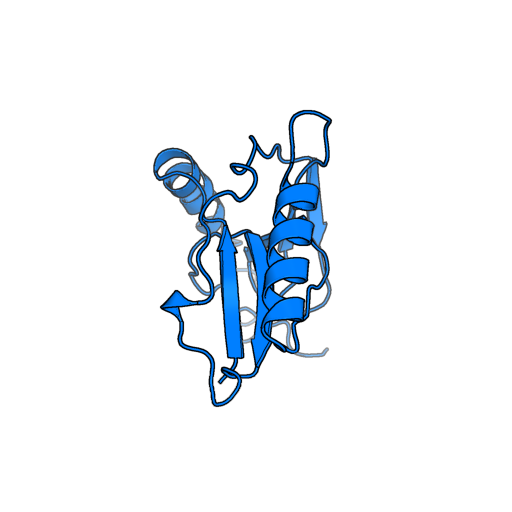.226 1.00 77.69 97 ASN A O 1
ATOM 766 N N . ASN A 1 98 ? 11.619 4.374 6.905 1.00 86.19 98 ASN A N 1
ATOM 767 C CA . ASN A 1 98 ? 12.193 4.427 5.562 1.00 86.19 98 ASN A CA 1
ATOM 768 C C . ASN A 1 98 ? 11.204 4.024 4.450 1.00 86.19 98 ASN A C 1
ATOM 770 O O . ASN A 1 98 ? 11.625 3.723 3.333 1.00 86.19 98 ASN A O 1
ATOM 774 N N . LEU A 1 99 ? 9.898 4.048 4.725 1.00 88.50 99 LEU A N 1
ATOM 775 C CA . LEU A 1 99 ? 8.838 3.710 3.775 1.00 88.50 99 LEU A CA 1
ATOM 776 C C . LEU A 1 99 ? 8.928 4.541 2.491 1.00 88.50 99 LEU A C 1
ATOM 778 O O . LEU A 1 99 ? 8.739 3.994 1.408 1.00 88.50 99 LEU A O 1
ATOM 782 N N . THR A 1 100 ? 9.271 5.829 2.583 1.00 88.62 100 THR A N 1
ATOM 783 C CA . THR A 1 100 ? 9.495 6.683 1.404 1.00 88.62 100 THR A CA 1
ATOM 784 C C . THR A 1 100 ? 10.703 6.217 0.590 1.00 88.62 100 THR A C 1
ATOM 786 O O . THR A 1 100 ? 10.612 6.108 -0.627 1.00 88.62 100 THR A O 1
ATOM 789 N N . LEU A 1 101 ? 11.809 5.845 1.243 1.00 89.56 101 LEU A N 1
ATOM 790 C CA . LEU A 1 101 ? 12.993 5.320 0.550 1.00 89.56 101 LEU A CA 1
ATOM 791 C C . LEU A 1 101 ? 12.700 3.982 -0.138 1.00 89.56 101 LEU A C 1
ATOM 793 O O . LEU A 1 101 ? 13.154 3.748 -1.258 1.00 89.56 101 LEU A O 1
ATOM 797 N N . LEU A 1 102 ? 11.931 3.111 0.516 1.00 90.94 102 LEU A N 1
ATOM 798 C CA . LEU A 1 102 ? 11.481 1.850 -0.063 1.00 90.94 102 LEU A CA 1
ATOM 799 C C .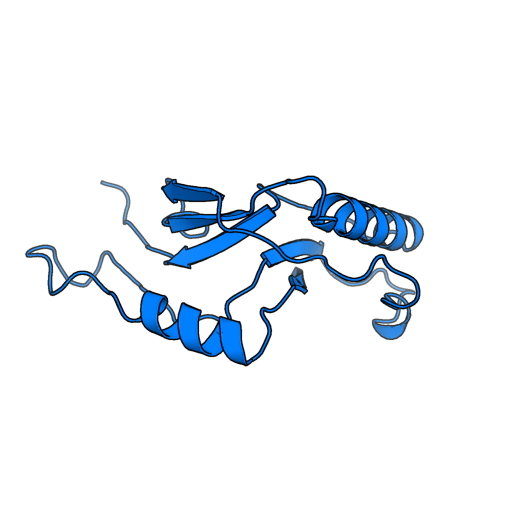 LEU A 1 102 ? 10.554 2.089 -1.262 1.00 90.94 102 LEU A C 1
ATOM 801 O O . LEU A 1 102 ? 10.755 1.496 -2.321 1.00 90.94 102 LEU A O 1
ATOM 805 N N . HIS A 1 103 ? 9.581 2.988 -1.124 1.00 91.38 103 HIS A N 1
ATOM 806 C CA . HIS A 1 103 ? 8.692 3.399 -2.208 1.00 91.38 103 HIS A CA 1
ATOM 807 C C . HIS A 1 103 ? 9.474 3.911 -3.423 1.00 91.38 103 HIS A C 1
ATOM 809 O O . HIS A 1 103 ? 9.245 3.464 -4.550 1.00 91.38 103 HIS A O 1
ATOM 815 N N . ASP A 1 104 ? 10.441 4.796 -3.203 1.00 91.38 104 ASP A N 1
ATOM 816 C CA . ASP A 1 104 ? 11.255 5.370 -4.271 1.00 91.38 104 ASP A CA 1
ATOM 817 C C . ASP A 1 104 ? 12.127 4.301 -4.944 1.00 91.38 104 ASP A C 1
ATOM 819 O O . ASP A 1 104 ? 12.198 4.227 -6.171 1.00 91.38 104 ASP A O 1
ATOM 823 N N . ALA A 1 105 ? 12.730 3.397 -4.167 1.00 92.12 105 ALA A N 1
ATOM 824 C CA . ALA A 1 105 ? 13.512 2.290 -4.710 1.00 92.12 105 ALA A CA 1
ATOM 825 C C . ALA A 1 105 ? 12.663 1.345 -5.585 1.00 92.12 105 ALA A C 1
ATOM 827 O O . ALA A 1 105 ? 13.092 0.954 -6.677 1.00 92.12 105 ALA A O 1
ATOM 828 N N . VAL A 1 106 ? 11.443 1.018 -5.145 1.00 92.12 106 VAL A N 1
ATOM 829 C CA . VAL A 1 106 ? 10.498 0.179 -5.900 1.00 92.12 106 VAL A CA 1
ATOM 830 C C . VAL A 1 106 ? 10.058 0.875 -7.184 1.00 92.12 106 VAL A C 1
ATOM 832 O O . VAL A 1 106 ? 10.124 0.286 -8.262 1.00 92.12 106 VAL A O 1
ATOM 835 N N . THR A 1 107 ? 9.642 2.137 -7.108 1.00 92.19 107 THR A N 1
ATOM 836 C CA . THR A 1 107 ? 9.142 2.884 -8.272 1.00 92.19 107 THR A CA 1
ATOM 837 C C . THR A 1 107 ? 10.228 3.157 -9.312 1.00 92.19 107 THR A C 1
ATOM 839 O O . THR A 1 107 ? 9.965 3.044 -10.511 1.00 92.19 107 THR A O 1
ATOM 842 N N . VAL A 1 108 ? 11.473 3.404 -8.888 1.00 92.62 108 VAL A N 1
ATOM 843 C CA . VAL A 1 108 ? 12.636 3.466 -9.789 1.00 92.62 108 VAL A CA 1
ATOM 844 C C . VAL A 1 108 ? 12.858 2.127 -10.493 1.00 92.62 108 VAL A C 1
ATOM 846 O O . VAL A 1 108 ? 13.094 2.107 -11.704 1.00 92.62 108 VAL A O 1
ATOM 849 N N . ARG A 1 109 ? 12.768 0.997 -9.776 1.00 91.25 109 ARG A N 1
ATOM 850 C CA . ARG A 1 109 ? 12.913 -0.342 -10.374 1.00 91.25 109 ARG A CA 1
ATOM 851 C C . ARG A 1 109 ? 11.800 -0.629 -11.384 1.00 91.25 109 ARG A C 1
ATOM 853 O O . ARG A 1 109 ? 12.100 -1.031 -12.505 1.00 91.25 109 ARG A O 1
ATOM 860 N N . LEU A 1 110 ? 10.549 -0.332 -11.038 1.00 91.81 110 LEU A N 1
ATOM 861 C CA . LEU A 1 110 ? 9.409 -0.447 -11.953 1.00 91.81 110 LEU A CA 1
ATOM 862 C C . LEU A 1 110 ? 9.573 0.435 -13.198 1.00 91.81 110 LEU A C 1
ATOM 864 O O . LEU A 1 110 ? 9.306 -0.018 -14.309 1.00 91.81 110 LEU A O 1
ATOM 868 N N . GLY A 1 111 ? 10.073 1.663 -13.035 1.00 91.06 111 GLY A N 1
ATOM 869 C CA . GLY A 1 111 ? 10.369 2.562 -14.151 1.00 91.06 111 GLY A CA 1
ATOM 870 C C . GLY A 1 111 ? 11.412 1.990 -15.116 1.00 91.06 111 GLY A C 1
ATOM 871 O O . GLY A 1 111 ? 11.219 2.043 -16.326 1.00 91.06 111 GLY A O 1
ATOM 872 N N . ARG A 1 112 ? 12.481 1.364 -14.602 1.00 91.56 112 ARG A N 1
ATOM 873 C CA . ARG A 1 112 ? 13.510 0.697 -15.431 1.00 91.56 112 ARG A CA 1
ATOM 874 C C . ARG A 1 112 ? 12.965 -0.490 -16.224 1.00 91.56 112 ARG A C 1
ATOM 876 O O . ARG A 1 112 ? 13.462 -0.774 -17.308 1.00 91.56 112 ARG A O 1
ATOM 883 N N . LEU A 1 113 ? 11.953 -1.163 -15.686 1.00 91.38 113 LEU A N 1
ATOM 884 C CA . LEU A 1 113 ? 11.249 -2.266 -16.339 1.00 91.38 113 LEU A CA 1
ATOM 885 C C . LEU A 1 113 ? 10.100 -1.783 -17.247 1.00 91.38 113 LEU A C 1
ATOM 887 O O . LEU A 1 113 ? 9.370 -2.602 -17.795 1.00 91.38 113 LEU A O 1
ATOM 891 N N . ASN A 1 114 ? 9.946 -0.467 -17.447 1.00 91.56 114 ASN A N 1
ATOM 892 C CA . ASN A 1 114 ? 8.898 0.158 -18.261 1.00 91.56 114 ASN A CA 1
ATOM 893 C C . ASN A 1 114 ? 7.461 -0.098 -17.767 1.00 91.56 114 ASN A C 1
ATOM 895 O O . ASN A 1 114 ? 6.518 -0.127 -18.562 1.00 91.56 114 ASN A O 1
ATOM 899 N N . PHE A 1 115 ? 7.261 -0.259 -16.456 1.00 92.25 115 PHE A N 1
ATOM 900 C CA . PHE A 1 115 ? 5.913 -0.253 -15.891 1.00 92.25 115 PHE A CA 1
ATOM 901 C C . PHE A 1 115 ? 5.355 1.167 -15.807 1.00 92.25 115 PHE A C 1
ATOM 903 O O . PHE A 1 115 ? 6.009 2.091 -15.322 1.00 92.25 115 PHE A O 1
ATOM 910 N N . HIS A 1 116 ? 4.083 1.307 -16.175 1.00 91.12 116 HIS A N 1
ATOM 911 C CA . HIS A 1 116 ? 3.297 2.502 -15.889 1.00 91.12 116 HIS A CA 1
ATOM 912 C C . HIS A 1 116 ? 2.662 2.352 -14.509 1.00 91.12 116 HIS A C 1
ATOM 914 O O . HIS A 1 116 ? 1.578 1.775 -14.369 1.00 91.12 116 HIS A O 1
ATOM 920 N N . TRP A 1 117 ? 3.369 2.833 -13.491 1.00 92.31 117 TRP A N 1
ATOM 921 C CA . TRP A 1 117 ? 2.936 2.749 -12.105 1.00 92.31 117 TRP A CA 1
ATOM 922 C C . TRP A 1 117 ? 2.237 4.031 -11.636 1.00 92.31 117 TRP A C 1
ATOM 924 O O . TRP A 1 117 ? 2.409 5.109 -12.206 1.00 92.31 117 TRP A O 1
ATOM 934 N N . LYS A 1 118 ? 1.420 3.904 -10.591 1.00 90.69 118 LYS A N 1
ATOM 935 C CA . LYS A 1 118 ? 0.737 4.997 -9.898 1.00 90.69 118 LYS A CA 1
ATOM 936 C C . LYS A 1 118 ? 0.780 4.753 -8.395 1.00 90.69 118 LYS A C 1
ATOM 938 O O . LYS A 1 118 ? 0.582 3.627 -7.940 1.00 90.69 118 LYS A O 1
ATOM 943 N N . SER A 1 119 ? 0.979 5.826 -7.641 1.00 84.81 119 SER A N 1
ATOM 944 C CA . SER A 1 119 ? 0.882 5.840 -6.185 1.00 84.81 119 SER A CA 1
ATOM 945 C C . SER A 1 119 ? 0.042 7.042 -5.770 1.00 84.81 119 SER A C 1
ATOM 947 O O . SER A 1 119 ? 0.251 8.151 -6.266 1.00 84.81 119 SER A O 1
ATOM 949 N N . CYS A 1 120 ? -0.951 6.815 -4.913 1.00 77.50 120 CYS A N 1
ATOM 950 C CA . CYS A 1 120 ? -1.854 7.852 -4.430 1.00 77.50 120 CYS A CA 1
ATOM 951 C C . CYS A 1 120 ? -1.845 7.847 -2.902 1.00 77.50 120 CYS A C 1
ATOM 953 O O . CYS A 1 120 ? -2.042 6.806 -2.281 1.00 77.50 120 CYS A O 1
ATOM 955 N N . CYS A 1 121 ? -1.642 9.025 -2.307 1.00 76.50 121 CYS A N 1
ATOM 956 C CA . CYS A 1 121 ? -1.746 9.246 -0.861 1.00 76.50 121 CYS A CA 1
ATOM 957 C C . CYS A 1 121 ? -0.823 8.361 0.004 1.00 76.50 121 CYS A C 1
ATOM 959 O O . CYS A 1 121 ? -1.189 8.004 1.118 1.00 76.50 121 CYS A O 1
ATOM 961 N N . PHE A 1 122 ? 0.361 7.992 -0.483 1.00 85.25 122 PHE A N 1
ATOM 962 C CA . PHE A 1 122 ? 1.338 7.214 0.284 1.00 85.25 122 PHE A CA 1
ATOM 963 C C . PHE A 1 122 ? 2.023 8.054 1.388 1.00 85.25 122 PHE A C 1
ATOM 965 O O . PHE A 1 122 ? 2.356 9.210 1.114 1.00 85.25 122 PHE A O 1
ATOM 972 N N . PRO A 1 123 ? 2.326 7.494 2.580 1.00 88.94 123 PRO A N 1
ATOM 973 C CA . PRO A 1 123 ? 1.931 6.178 3.093 1.00 88.94 123 PRO A CA 1
ATOM 974 C C . PRO A 1 123 ? 0.613 6.233 3.887 1.00 88.94 123 PRO A C 1
ATOM 976 O O . PRO A 1 123 ? 0.460 7.025 4.817 1.00 88.94 123 PRO A O 1
ATOM 979 N N . HIS A 1 124 ? -0.327 5.340 3.570 1.00 88.44 124 HIS A N 1
ATOM 980 C CA . HIS A 1 124 ? -1.541 5.143 4.364 1.00 88.44 124 HIS A CA 1
ATOM 981 C C . HIS A 1 124 ? -1.946 3.667 4.395 1.00 88.44 124 HIS A C 1
ATOM 983 O O . HIS A 1 124 ? -1.624 2.903 3.483 1.00 88.44 124 HIS A O 1
ATOM 989 N N . MET A 1 125 ? -2.685 3.289 5.436 1.00 88.62 125 MET A N 1
ATOM 990 C CA . MET A 1 125 ? -3.327 1.984 5.577 1.00 88.62 125 MET A CA 1
ATOM 991 C C . MET A 1 125 ? -4.833 2.189 5.687 1.00 88.62 125 MET A C 1
ATOM 993 O O . MET A 1 125 ? -5.298 2.909 6.567 1.00 88.62 125 MET A O 1
ATOM 997 N N . SER A 1 126 ? -5.606 1.575 4.798 1.00 87.81 126 SER A N 1
ATOM 998 C CA . SER A 1 126 ? -7.068 1.620 4.904 1.00 87.81 126 SER A CA 1
ATOM 999 C C . SER A 1 126 ? -7.532 0.773 6.089 1.00 87.81 126 SER A C 1
ATOM 1001 O O . SER A 1 126 ? -7.000 -0.314 6.303 1.00 87.81 126 SER A O 1
ATOM 1003 N N . LEU A 1 127 ? -8.528 1.254 6.836 1.00 81.44 127 LEU A N 1
ATOM 1004 C CA . LEU A 1 127 ? -9.200 0.485 7.893 1.00 81.44 127 LEU A CA 1
ATOM 1005 C C . LEU A 1 127 ? -10.609 0.073 7.485 1.00 81.44 127 LEU A C 1
ATOM 1007 O O . LEU A 1 127 ? -11.016 -1.057 7.732 1.00 81.44 127 LEU A O 1
ATOM 1011 N N . PHE A 1 128 ? -11.335 0.984 6.838 1.00 79.25 128 PHE A N 1
ATOM 1012 C CA . PHE A 1 128 ? -12.682 0.734 6.351 1.00 79.25 128 PHE A CA 1
ATOM 1013 C C . PHE A 1 128 ? -12.843 1.338 4.966 1.00 79.25 128 PHE A C 1
ATOM 1015 O O . PHE A 1 128 ? -12.437 2.478 4.719 1.00 79.25 128 PHE A O 1
ATOM 1022 N N . TYR A 1 129 ? -13.488 0.575 4.096 1.00 77.81 129 TYR A N 1
ATOM 1023 C CA . TYR A 1 129 ? -14.151 1.118 2.924 1.00 77.81 129 TYR A CA 1
ATOM 1024 C C . TYR A 1 129 ? -15.615 1.289 3.279 1.00 77.81 129 TYR A C 1
ATOM 1026 O O . TYR A 1 129 ? -16.164 0.430 3.964 1.00 77.81 129 TYR A O 1
ATOM 1034 N N . VAL A 1 130 ? -16.213 2.406 2.885 1.00 72.38 130 VAL A N 1
ATOM 1035 C CA . VAL A 1 130 ? -17.638 2.664 3.088 1.00 72.38 130 VAL A CA 1
ATOM 1036 C C . VAL A 1 130 ? -18.205 3.173 1.779 1.00 72.38 130 VAL A C 1
ATOM 1038 O O . VAL A 1 130 ? -17.702 4.133 1.197 1.00 72.38 130 VAL A O 1
ATOM 1041 N N . ASP A 1 131 ? -19.232 2.481 1.307 1.00 65.00 131 ASP A N 1
ATOM 1042 C CA . ASP A 1 131 ? -19.968 2.822 0.095 1.00 65.00 131 ASP A CA 1
ATOM 1043 C C . ASP A 1 131 ? -21.126 3.753 0.443 1.00 65.00 131 ASP A C 1
ATOM 1045 O O . ASP A 1 131 ? -22.255 3.302 0.593 1.00 65.00 131 ASP A O 1
ATOM 1049 N N . GLU A 1 132 ? -20.830 5.034 0.665 1.00 59.31 132 GLU A N 1
ATOM 1050 C CA . GLU A 1 132 ? -21.876 6.037 0.861 1.00 59.31 132 GLU A CA 1
ATOM 1051 C C . GLU A 1 132 ? -22.516 6.334 -0.502 1.00 59.31 132 GLU A C 1
ATOM 1053 O O . GLU A 1 132 ? -21.878 6.905 -1.387 1.00 59.31 132 GLU A O 1
ATOM 1058 N N . SER A 1 133 ? -23.767 5.908 -0.696 1.00 51.12 133 SER A N 1
ATOM 1059 C CA . SER A 1 133 ? -24.560 6.317 -1.860 1.00 51.12 133 SER A CA 1
ATOM 1060 C C . SER A 1 133 ? -24.657 7.844 -1.901 1.00 51.12 133 SER A C 1
ATOM 1062 O O . SER A 1 133 ? -24.904 8.439 -0.852 1.00 51.12 133 SER A O 1
ATOM 1064 N N . GLU A 1 134 ? -24.495 8.459 -3.080 1.00 51.50 134 GLU A N 1
ATOM 1065 C CA . GLU A 1 134 ? -24.678 9.909 -3.262 1.00 51.50 134 GLU A CA 1
ATOM 1066 C C . GLU A 1 134 ? -26.032 10.353 -2.667 1.00 51.50 134 GLU A C 1
ATOM 1068 O O . GLU A 1 134 ? -27.068 9.779 -3.012 1.00 51.50 134 GLU A O 1
ATOM 1073 N N . GLU A 1 135 ? -26.005 11.327 -1.746 1.00 38.91 135 GLU A N 1
ATOM 1074 C CA . GLU A 1 135 ? -27.203 12.041 -1.264 1.00 38.91 135 GLU A CA 1
ATOM 1075 C C . GLU A 1 135 ? -27.845 12.892 -2.369 1.00 38.91 135 GLU A C 1
ATOM 1077 O O . GLU A 1 135 ? -27.101 13.574 -3.115 1.00 38.91 135 GLU A O 1
#

Foldseek 3Di:
DKDFDWDADDPVVQVVLVVVLPPDPDDDVDDPPFWDWDDDGKTWTLKMFDDADPPDDPCLLDLPPAPDFFDWDFDDWDADDAQQRRIKTDTDPDPRGCSVSNSVVSVVSCVVSVTPMDDDPPGIIDSGGTRGDDD

pLDDT: mean 80.78, std 11.59, range [38.91, 92.75]